Protein AF-H9FGH4-F1 (afdb_monomer)

Foldseek 3Di:
DDPDDDDCVVPFKDKDKDKDWDPDVVIDIDIDIDIDGDDDDPPDDDDDPDPDDDFDDDPPDDPPDDTDD

InterPro domains:
  IPR002126 Cadherin-like [PF00028] (4-38)
  IPR002126 Cadherin-like [PR00205] (13-25)
  IPR002126 Cadherin-like [PR00205] (27-46)
  IPR002126 Cadherin-like [PR00205] (46-59)
  IPR002126 Cadherin-like [PS50268] (6-48)
  IPR015919 Cadherin-like superfamily [SSF49313] (4-67)
  IPR020894 Cadherin conserved site [PS00232] (36-46)
  IPR050174 Protocadherin/Cadherin-related Cell Adhesion [PTHR24028] (1-69)

Nearest PDB structures (foldseek):
  5v5x-assembly1_A  TM=8.827E-01  e=3.813E-03  Mus musculus
  5szp-assembly1_B  TM=8.890E-01  e=7.096E-02  Mus musculus
  5veb-assembly1_X  TM=8.561E-01  e=3.518E-01  Homo sapiens

Secondary structure (DSSP, 8-state):
--SS---TTT-SEEEEEEEEE-S-SSPPEEEEEEEEE-----------SSS-------TTPPTT-----

Sequence (69 aa):
VLDSALDRESMSAYELVVTARDGGSPSLWATASVSVEVADVNDNAPAFTQSEYTVFVKENNPPGCHIFT

Radius of gyration: 27.51 Å; Cα contacts (8 Å, |Δi|>4): 53; chains: 1; bounding box: 55×23×75 Å

Mean predicted aligned error: 6.92 Å

Structure (mmCIF, N/CA/C/O backbone):
data_AF-H9FGH4-F1
#
_entry.id   AF-H9FGH4-F1
#
loop_
_atom_site.group_PDB
_atom_site.id
_atom_site.type_symbol
_atom_site.label_atom_id
_atom_site.label_alt_id
_atom_site.label_comp_id
_atom_site.label_asym_id
_atom_site.label_entity_id
_atom_site.label_seq_id
_atom_site.pdbx_PDB_ins_code
_atom_site.Cartn_x
_atom_site.Cartn_y
_atom_si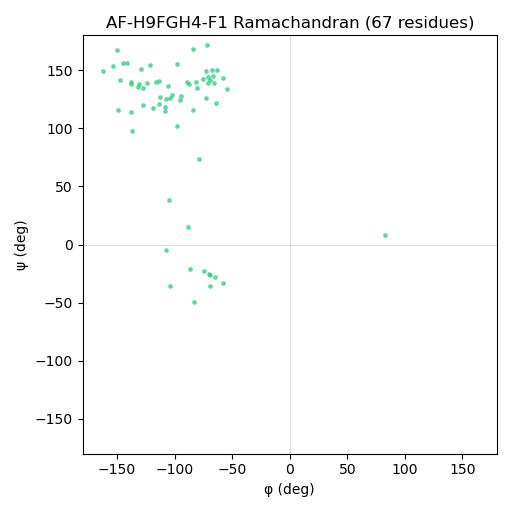te.Cartn_z
_atom_site.occupancy
_atom_site.B_iso_or_equiv
_atom_site.auth_seq_id
_atom_site.auth_comp_id
_atom_site.auth_asym_id
_atom_site.auth_atom_id
_atom_site.pdbx_PDB_model_num
ATOM 1 N N . VAL A 1 1 ? 3.534 -11.121 -19.432 1.00 54.56 1 VAL A N 1
ATOM 2 C CA . VAL A 1 1 ? 3.136 -11.858 -18.210 1.00 54.56 1 VAL A CA 1
ATOM 3 C C . VAL A 1 1 ? 3.942 -11.274 -17.071 1.00 54.56 1 VAL A C 1
ATOM 5 O O . VAL A 1 1 ? 5.097 -10.949 -17.302 1.00 54.56 1 VAL A O 1
ATOM 8 N N . LEU A 1 2 ? 3.305 -11.034 -15.930 1.00 82.31 2 LEU A N 1
ATOM 9 C CA . LEU A 1 2 ? 3.952 -10.523 -14.725 1.00 82.31 2 LEU A CA 1
ATOM 10 C C . LEU A 1 2 ? 4.632 -11.696 -13.993 1.00 82.31 2 LEU A C 1
ATOM 12 O O . LEU A 1 2 ? 4.047 -12.777 -13.957 1.00 82.31 2 LEU A O 1
ATOM 16 N N . ASP A 1 3 ? 5.831 -11.503 -13.439 1.00 83.75 3 ASP A N 1
ATOM 17 C CA . ASP A 1 3 ? 6.589 -12.589 -12.784 1.00 83.75 3 ASP A CA 1
ATOM 18 C C . ASP A 1 3 ? 6.027 -12.982 -11.402 1.00 83.75 3 ASP A C 1
ATOM 20 O O . ASP A 1 3 ? 6.226 -14.108 -10.948 1.00 83.75 3 ASP A O 1
ATOM 24 N N . SER A 1 4 ? 5.293 -12.085 -10.738 1.00 89.00 4 SER A N 1
ATOM 25 C CA . SER A 1 4 ? 4.648 -12.317 -9.437 1.00 89.00 4 SER A CA 1
ATOM 26 C C . SER A 1 4 ? 3.375 -11.482 -9.299 1.00 89.00 4 SER A C 1
ATOM 28 O O . SER A 1 4 ? 3.156 -10.573 -10.090 1.00 89.00 4 SER A O 1
ATOM 30 N N . ALA A 1 5 ? 2.533 -11.761 -8.301 1.00 91.94 5 ALA A N 1
ATOM 31 C CA . ALA A 1 5 ? 1.375 -10.915 -8.001 1.00 91.94 5 ALA A CA 1
ATOM 32 C C . ALA A 1 5 ? 1.804 -9.498 -7.566 1.00 91.94 5 ALA A C 1
ATOM 34 O O . ALA A 1 5 ? 2.882 -9.331 -6.992 1.00 91.94 5 ALA A O 1
ATOM 35 N N . LEU A 1 6 ? 0.958 -8.500 -7.846 1.00 94.69 6 LEU A N 1
ATOM 36 C CA . LEU A 1 6 ? 1.102 -7.141 -7.317 1.00 94.69 6 LEU A CA 1
ATOM 37 C C . LEU A 1 6 ? 0.368 -7.042 -5.985 1.00 94.69 6 LEU A C 1
ATOM 39 O O . LEU A 1 6 ? -0.742 -7.555 -5.862 1.00 94.69 6 LEU A O 1
ATOM 43 N N . ASP A 1 7 ? 0.983 -6.347 -5.040 1.00 95.62 7 ASP A N 1
ATOM 44 C CA . ASP A 1 7 ? 0.420 -6.038 -3.733 1.00 95.62 7 ASP A CA 1
ATOM 45 C C . ASP A 1 7 ? 0.760 -4.579 -3.422 1.00 95.62 7 ASP A C 1
ATOM 47 O O . ASP A 1 7 ? 1.940 -4.227 -3.313 1.00 95.62 7 ASP A O 1
ATOM 51 N N . ARG A 1 8 ? -0.262 -3.720 -3.351 1.00 97.00 8 ARG A N 1
ATOM 52 C CA . ARG A 1 8 ? -0.064 -2.276 -3.189 1.00 97.00 8 ARG A CA 1
ATOM 53 C C . ARG A 1 8 ? 0.479 -1.956 -1.798 1.00 97.00 8 ARG A C 1
ATOM 55 O O . ARG A 1 8 ? 1.303 -1.051 -1.660 1.00 97.00 8 ARG A O 1
ATOM 62 N N . GLU A 1 9 ? 0.050 -2.702 -0.788 1.00 97.31 9 GLU A N 1
ATOM 63 C CA . GLU A 1 9 ? 0.489 -2.571 0.599 1.00 97.31 9 GLU A CA 1
ATOM 64 C C . GLU A 1 9 ? 1.974 -2.911 0.752 1.00 97.31 9 GLU A C 1
ATOM 66 O O . GLU A 1 9 ? 2.650 -2.354 1.619 1.00 97.31 9 GLU A O 1
ATOM 71 N N . SER A 1 10 ? 2.503 -3.770 -0.124 1.00 95.25 10 SER A N 1
ATOM 72 C CA . SER A 1 10 ? 3.937 -4.030 -0.231 1.00 95.25 10 SER A CA 1
ATOM 73 C C . SER A 1 10 ? 4.660 -2.992 -1.096 1.00 95.25 10 SER A C 1
ATOM 75 O O . SER A 1 10 ? 5.690 -2.455 -0.680 1.00 95.25 10 SER A O 1
ATOM 77 N N . MET A 1 11 ? 4.145 -2.700 -2.296 1.00 95.38 11 MET A N 1
ATOM 78 C CA . MET A 1 11 ? 4.748 -1.755 -3.235 1.00 95.38 11 MET A CA 1
ATOM 79 C C . MET A 1 11 ? 3.689 -1.052 -4.091 1.00 95.38 11 MET A C 1
ATOM 81 O O . MET A 1 11 ? 3.027 -1.658 -4.930 1.00 95.38 11 MET A O 1
ATOM 85 N N . SER A 1 12 ? 3.575 0.265 -3.924 1.00 96.69 12 SER A N 1
ATOM 86 C CA . SER A 1 12 ? 2.540 1.073 -4.577 1.00 96.69 12 SER A CA 1
ATOM 87 C C . SER A 1 12 ? 2.904 1.561 -5.980 1.00 96.69 12 SER A C 1
ATOM 89 O O . SER A 1 12 ? 2.011 1.907 -6.755 1.00 96.69 12 SER A O 1
ATOM 91 N N . ALA A 1 13 ? 4.192 1.603 -6.327 1.00 96.50 13 ALA A N 1
ATOM 92 C CA . ALA A 1 13 ? 4.643 2.072 -7.629 1.00 96.50 13 ALA A CA 1
ATOM 93 C C . ALA A 1 13 ? 5.986 1.465 -8.045 1.00 96.50 13 ALA A C 1
ATOM 95 O O . ALA A 1 13 ? 6.824 1.131 -7.206 1.00 96.50 13 ALA A O 1
ATOM 96 N N . TYR A 1 14 ? 6.198 1.393 -9.358 1.00 95.50 14 TYR A N 1
ATOM 97 C CA . TYR A 1 14 ? 7.448 0.974 -9.980 1.00 95.50 14 TYR A CA 1
ATOM 98 C C . TYR A 1 14 ? 7.901 2.029 -10.984 1.00 95.50 14 TYR A C 1
ATOM 100 O O . TYR A 1 14 ? 7.115 2.484 -11.817 1.00 95.50 14 TYR A O 1
ATOM 108 N N . GLU A 1 15 ? 9.184 2.375 -10.947 1.00 97.00 15 GLU A N 1
ATOM 109 C CA . GLU A 1 15 ? 9.820 3.197 -11.972 1.00 97.00 15 GLU A CA 1
ATOM 110 C C . GLU A 1 15 ? 10.761 2.319 -12.796 1.00 97.00 15 GLU A C 1
ATOM 112 O O . GLU A 1 15 ? 11.700 1.716 -12.273 1.00 97.00 15 GLU A O 1
ATOM 117 N N . LEU A 1 16 ? 10.477 2.206 -14.091 1.00 95.44 16 LEU A N 1
ATOM 118 C CA . LEU A 1 16 ? 11.244 1.384 -15.016 1.00 95.44 16 LEU A CA 1
ATOM 119 C C . LEU A 1 16 ? 11.944 2.270 -16.039 1.00 95.44 16 LEU A C 1
ATOM 121 O O . LEU A 1 16 ? 11.353 3.207 -16.567 1.00 95.44 16 LEU A O 1
ATOM 125 N N . VAL A 1 17 ? 13.183 1.924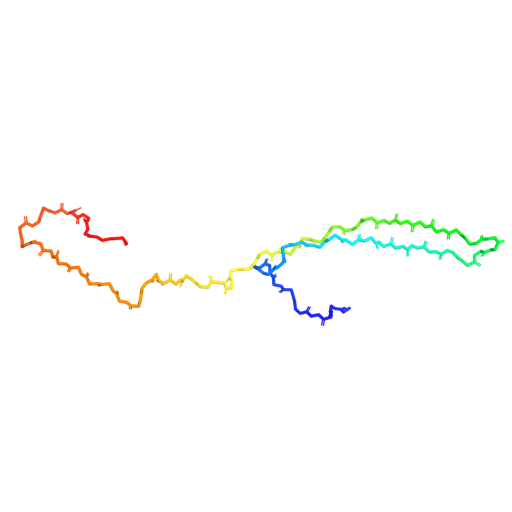 -16.380 1.00 97.44 17 VAL A N 1
ATOM 126 C CA . VAL A 1 17 ? 13.890 2.512 -17.520 1.00 97.44 17 VAL A CA 1
ATOM 127 C C . VAL A 1 17 ? 13.987 1.456 -18.608 1.00 97.44 17 VAL A C 1
ATOM 129 O O . VAL A 1 17 ? 14.635 0.424 -18.437 1.00 97.44 17 VAL A O 1
ATOM 132 N N . VAL A 1 18 ? 13.327 1.709 -19.732 1.00 96.81 18 VAL A N 1
ATOM 133 C CA . VAL A 1 18 ? 13.354 0.835 -20.903 1.00 96.81 18 VAL A CA 1
ATOM 134 C C . VAL A 1 18 ? 14.432 1.330 -21.853 1.00 96.81 18 VAL A C 1
ATOM 136 O O . VAL A 1 18 ? 14.429 2.500 -22.224 1.00 96.81 18 VAL A O 1
ATOM 139 N N . THR A 1 19 ? 15.329 0.440 -22.275 1.00 96.88 19 THR A N 1
ATOM 140 C CA . THR A 1 19 ? 16.390 0.744 -23.244 1.00 96.88 19 THR A CA 1
ATOM 141 C C . THR A 1 19 ? 16.081 0.088 -24.584 1.00 96.88 19 THR A C 1
ATOM 143 O O . THR A 1 19 ? 15.919 -1.129 -24.657 1.00 96.88 19 THR A O 1
ATOM 146 N N . ALA A 1 20 ? 16.056 0.877 -25.655 1.00 96.50 20 ALA A N 1
ATOM 147 C CA . ALA A 1 20 ? 15.995 0.397 -27.031 1.00 96.50 20 ALA A CA 1
ATOM 148 C C . AL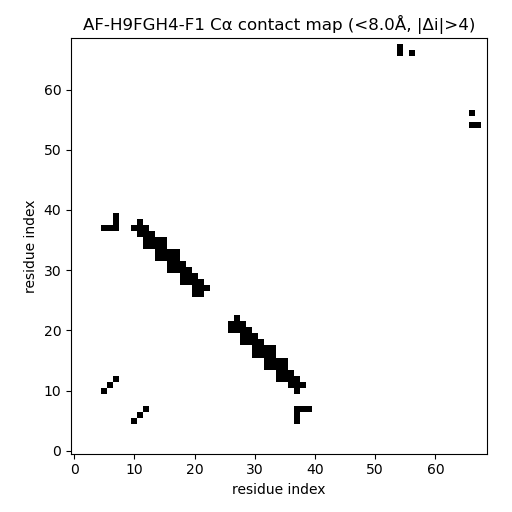A A 1 20 ? 17.364 0.566 -27.696 1.00 96.50 20 ALA A C 1
ATOM 150 O O . ALA A 1 20 ? 18.000 1.608 -27.548 1.00 96.50 20 ALA A O 1
ATOM 151 N N . ARG A 1 21 ? 17.817 -0.448 -28.436 1.00 96.50 21 ARG A N 1
ATOM 152 C CA . ARG A 1 21 ? 19.101 -0.447 -29.146 1.00 96.50 21 ARG A CA 1
ATOM 153 C C . ARG A 1 21 ? 18.899 -0.909 -30.583 1.00 96.50 21 ARG A C 1
ATOM 155 O O . ARG A 1 21 ? 18.182 -1.880 -30.813 1.00 96.50 21 ARG A O 1
ATOM 162 N N . ASP A 1 22 ? 19.518 -0.218 -31.534 1.00 95.19 22 ASP A N 1
ATOM 163 C CA . ASP A 1 22 ? 19.471 -0.602 -32.944 1.00 95.19 22 ASP A CA 1
ATOM 164 C C . ASP A 1 22 ? 20.522 -1.676 -33.297 1.00 95.19 22 ASP A C 1
ATOM 166 O O . ASP A 1 22 ? 21.434 -1.973 -32.523 1.00 95.19 22 ASP A O 1
ATOM 170 N N . GLY A 1 23 ? 20.396 -2.269 -34.487 1.00 95.56 23 GLY A N 1
ATOM 171 C CA . GLY A 1 23 ? 21.361 -3.235 -35.029 1.00 95.56 23 GLY A CA 1
ATOM 172 C C . GLY A 1 23 ? 22.517 -2.606 -35.818 1.00 95.56 23 GLY A C 1
ATOM 173 O O . GLY A 1 23 ? 23.158 -3.307 -36.599 1.00 95.56 23 GLY A O 1
ATOM 174 N N . GLY A 1 24 ? 22.742 -1.294 -35.693 1.00 94.31 24 GLY A N 1
ATOM 175 C CA . GLY A 1 24 ? 23.733 -0.555 -36.475 1.00 94.31 24 GLY A CA 1
ATOM 176 C C . GLY A 1 24 ? 25.187 -0.855 -36.092 1.00 94.31 24 GLY A C 1
ATOM 177 O O . GLY A 1 24 ? 25.488 -1.519 -35.100 1.00 94.31 24 GLY A O 1
ATOM 178 N N . SER A 1 25 ? 26.127 -0.342 -36.888 1.00 93.00 25 SER A N 1
ATOM 179 C CA . SER A 1 25 ? 27.569 -0.373 -36.605 1.00 93.00 25 SER A CA 1
ATOM 180 C C . SER A 1 25 ? 28.185 0.994 -36.943 1.00 93.00 25 SER A C 1
ATOM 182 O O . SER A 1 25 ? 28.465 1.245 -38.115 1.00 93.00 25 SER A O 1
ATOM 184 N N . PRO A 1 26 ? 28.386 1.892 -35.959 1.00 89.12 26 PRO A N 1
ATOM 185 C CA . PRO A 1 26 ? 28.150 1.703 -34.526 1.00 89.12 26 PRO A CA 1
ATOM 186 C C . PRO A 1 26 ? 26.658 1.683 -34.181 1.00 89.12 26 PRO A C 1
ATOM 188 O O . PRO A 1 26 ? 25.846 2.324 -34.840 1.00 89.12 26 PRO A O 1
ATOM 191 N N . SER A 1 27 ? 26.311 0.931 -33.142 1.00 92.19 27 SER A N 1
ATOM 192 C CA . SER A 1 27 ? 24.929 0.819 -32.679 1.00 92.19 27 SER A CA 1
ATOM 193 C C . SER A 1 27 ? 24.541 2.021 -31.818 1.00 92.19 27 SER A C 1
ATOM 195 O O . SER A 1 27 ? 25.300 2.412 -30.924 1.00 92.19 27 SER A O 1
ATOM 197 N N . LEU A 1 28 ? 23.358 2.577 -32.069 1.00 96.56 28 LEU A N 1
ATOM 198 C CA . LEU A 1 28 ? 22.743 3.621 -31.259 1.00 96.56 28 LEU A CA 1
ATOM 199 C C . LEU A 1 28 ? 21.729 3.017 -30.287 1.00 96.56 28 LEU A C 1
ATOM 201 O O . LEU A 1 28 ? 21.167 1.941 -30.506 1.00 96.56 28 LEU A O 1
ATOM 205 N N . TRP A 1 29 ? 21.488 3.727 -29.190 1.00 96.44 29 TRP A N 1
ATOM 206 C CA . TRP A 1 29 ? 20.502 3.345 -28.191 1.00 96.44 29 TRP A CA 1
ATOM 207 C C . TRP A 1 29 ? 19.822 4.575 -27.595 1.00 96.44 29 TRP A C 1
ATOM 209 O O . TRP A 1 29 ? 20.367 5.679 -27.625 1.00 96.44 29 TRP A O 1
ATOM 219 N N . ALA A 1 30 ? 18.622 4.368 -27.067 1.00 96.94 30 ALA A N 1
ATOM 220 C CA . ALA A 1 30 ? 17.818 5.374 -26.391 1.00 96.94 30 ALA A CA 1
ATOM 221 C C . ALA A 1 30 ? 17.108 4.748 -25.188 1.00 96.94 30 ALA A C 1
ATOM 223 O O . ALA A 1 30 ? 16.877 3.537 -25.158 1.00 96.94 30 ALA A O 1
ATOM 224 N N . THR A 1 31 ? 16.745 5.573 -24.210 1.00 97.75 31 THR A N 1
ATOM 225 C CA . THR A 1 31 ? 15.996 5.152 -23.024 1.00 97.75 31 THR A CA 1
ATOM 226 C C . THR A 1 31 ? 14.685 5.911 -22.881 1.00 97.75 31 THR A C 1
ATOM 228 O O . THR A 1 31 ? 14.552 7.040 -23.351 1.00 97.75 31 THR A O 1
ATOM 231 N N . ALA A 1 32 ? 13.719 5.289 -22.211 1.00 97.62 32 ALA A N 1
ATOM 232 C CA . ALA A 1 32 ? 12.467 5.909 -21.801 1.00 97.62 32 ALA A CA 1
ATOM 233 C C . ALA A 1 32 ? 12.110 5.476 -20.375 1.00 97.62 32 ALA A C 1
ATOM 235 O O . ALA A 1 32 ? 12.248 4.300 -20.036 1.00 97.62 32 ALA A O 1
ATOM 236 N N . SER A 1 33 ? 11.637 6.417 -19.557 1.00 97.56 33 SER A N 1
ATOM 237 C CA . SER A 1 33 ? 11.123 6.124 -18.217 1.00 97.56 33 SER A CA 1
ATOM 238 C C . SER A 1 33 ? 9.640 5.764 -18.278 1.00 97.56 33 SER A C 1
ATOM 240 O O . SER A 1 33 ? 8.867 6.412 -18.984 1.00 97.56 33 SER A O 1
ATOM 242 N N . VAL A 1 34 ? 9.241 4.745 -17.522 1.00 97.25 34 VAL A N 1
ATOM 243 C CA . VAL A 1 34 ? 7.860 4.280 -17.384 1.00 97.25 34 VAL A CA 1
ATOM 244 C C . VAL A 1 34 ? 7.522 4.218 -15.902 1.00 97.25 34 VAL A C 1
ATOM 246 O O . VAL A 1 34 ? 8.155 3.484 -15.148 1.00 97.25 34 VAL A O 1
ATOM 249 N N . SER A 1 35 ? 6.509 4.975 -15.498 1.00 97.12 35 SER A N 1
ATOM 250 C CA . SER A 1 35 ? 5.932 4.927 -14.157 1.00 97.12 35 SER A CA 1
ATOM 251 C C . SER A 1 35 ? 4.718 4.002 -14.151 1.00 97.12 35 SER A C 1
ATOM 253 O O . SER A 1 35 ? 3.782 4.202 -14.929 1.00 97.12 35 SER A O 1
ATOM 255 N N . VAL A 1 36 ? 4.721 3.006 -13.272 1.00 96.12 36 VAL A N 1
ATOM 256 C CA . VAL 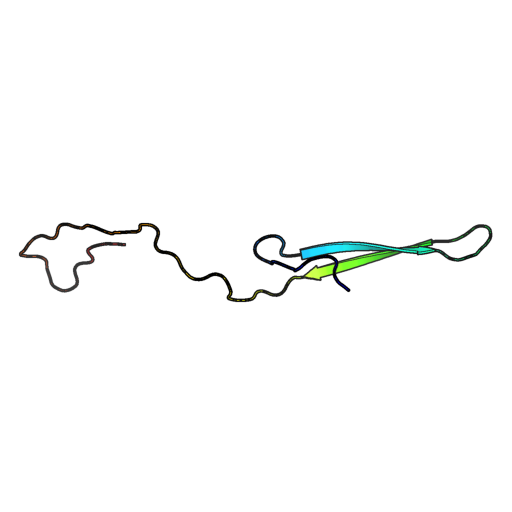A 1 36 ? 3.592 2.096 -13.055 1.00 96.12 36 VAL A CA 1
ATOM 257 C C . VAL A 1 36 ? 3.049 2.336 -11.658 1.00 96.12 36 VAL A C 1
ATOM 259 O O . VAL A 1 36 ? 3.777 2.167 -10.685 1.00 96.12 36 VAL A O 1
ATOM 262 N N . GLU A 1 37 ? 1.775 2.696 -11.563 1.00 97.25 37 GLU A N 1
ATOM 263 C CA . GLU A 1 37 ? 1.061 2.839 -10.293 1.00 97.25 37 GLU A CA 1
ATOM 264 C C . GLU A 1 37 ? 0.174 1.612 -10.064 1.00 97.25 37 GLU A C 1
ATOM 266 O O . GLU A 1 37 ? -0.598 1.216 -10.943 1.00 97.25 37 GLU A O 1
ATOM 271 N N . VAL A 1 38 ? 0.295 0.993 -8.888 1.00 96.62 38 VAL A N 1
ATOM 272 C CA . VAL A 1 38 ? -0.543 -0.140 -8.485 1.00 96.62 38 VAL A CA 1
ATOM 273 C C . VAL A 1 38 ? -1.839 0.409 -7.900 1.00 96.62 38 VAL A C 1
ATOM 275 O O . VAL A 1 38 ? -1.835 1.097 -6.878 1.00 96.62 38 VAL A O 1
ATOM 278 N N . ALA A 1 39 ? -2.955 0.119 -8.566 1.00 96.44 39 ALA A N 1
ATOM 279 C CA . ALA A 1 39 ? -4.271 0.531 -8.098 1.00 96.44 39 ALA A CA 1
ATOM 280 C C . ALA A 1 39 ? -4.633 -0.181 -6.787 1.00 96.44 39 ALA A C 1
ATOM 282 O O . ALA A 1 39 ? -4.394 -1.377 -6.632 1.00 96.44 39 ALA A O 1
ATOM 283 N N . ASP A 1 40 ? -5.233 0.571 -5.869 1.00 95.44 40 ASP A N 1
ATOM 284 C CA . ASP A 1 40 ? -5.701 0.059 -4.585 1.00 95.44 40 ASP A CA 1
ATOM 285 C C . ASP A 1 40 ? -6.919 -0.851 -4.734 1.00 95.44 40 ASP A C 1
ATOM 287 O O . ASP A 1 40 ? -7.812 -0.603 -5.552 1.00 95.44 40 ASP A O 1
ATOM 291 N N . VAL A 1 41 ? -6.965 -1.882 -3.897 1.00 95.94 41 VAL A N 1
ATOM 292 C CA . VAL A 1 41 ? -8.100 -2.785 -3.744 1.00 95.94 41 VAL A CA 1
ATOM 293 C C . VAL A 1 41 ? -8.379 -2.908 -2.254 1.00 95.94 41 VAL A C 1
ATOM 295 O O . VAL A 1 41 ? -7.472 -3.034 -1.448 1.00 95.94 41 VAL A O 1
ATOM 298 N N . ASN A 1 42 ? -9.654 -2.883 -1.871 1.00 95.88 42 ASN A N 1
ATOM 299 C CA . ASN A 1 42 ? -10.041 -3.055 -0.475 1.00 95.88 42 ASN A CA 1
ATOM 300 C C . ASN A 1 42 ? -9.999 -4.539 -0.067 1.00 95.88 42 ASN A C 1
ATOM 302 O O . ASN A 1 42 ? -11.041 -5.187 0.049 1.00 95.88 42 ASN A O 1
ATOM 306 N N . ASP A 1 43 ? -8.798 -5.082 0.101 1.00 94.88 43 ASP A N 1
ATOM 307 C CA . ASP A 1 43 ? -8.521 -6.467 0.500 1.00 94.88 43 ASP A CA 1
ATOM 308 C C . ASP A 1 43 ? -7.995 -6.597 1.944 1.00 94.88 43 ASP A C 1
ATOM 310 O O . ASP A 1 43 ? -7.881 -7.703 2.476 1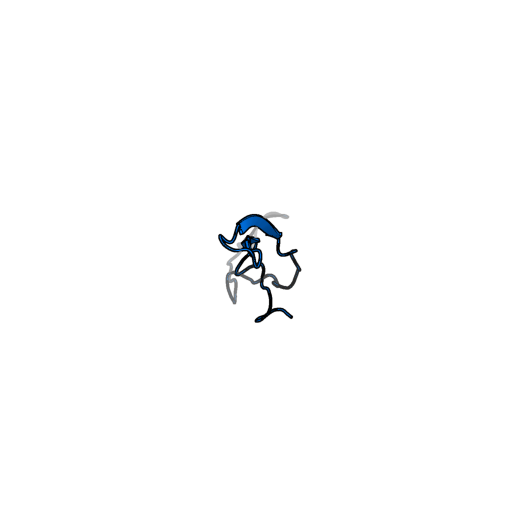.00 94.88 43 ASP A O 1
ATOM 314 N N . ASN A 1 44 ? -7.767 -5.470 2.620 1.00 94.81 44 ASN A N 1
ATOM 315 C CA . ASN A 1 44 ? -7.327 -5.408 4.007 1.00 94.81 44 ASN A CA 1
ATOM 316 C C . ASN A 1 44 ? -8.512 -5.169 4.955 1.00 94.81 44 ASN A C 1
ATOM 318 O O . ASN A 1 44 ? -9.014 -4.053 5.105 1.00 94.81 44 ASN A O 1
ATOM 322 N N . ALA A 1 45 ? -8.973 -6.232 5.620 1.00 96.56 45 ALA A N 1
ATOM 323 C CA . ALA A 1 45 ? -10.059 -6.138 6.592 1.00 96.56 45 ALA A CA 1
ATOM 324 C C . ALA A 1 45 ? -9.625 -5.370 7.862 1.00 96.56 45 ALA A C 1
ATOM 326 O O . ALA A 1 45 ? -8.511 -5.579 8.349 1.00 96.56 45 ALA A O 1
ATOM 327 N N . PRO A 1 46 ? -10.500 -4.535 8.458 1.00 96.56 46 PRO A N 1
ATOM 328 C CA . PRO A 1 46 ? -10.213 -3.900 9.740 1.00 96.56 46 PRO A CA 1
ATOM 329 C C . PRO A 1 46 ? -9.940 -4.933 10.837 1.00 96.56 46 PRO A C 1
ATOM 331 O O . PRO A 1 46 ? -10.615 -5.961 10.917 1.00 96.56 46 PRO A O 1
ATOM 334 N N . ALA A 1 47 ? -9.001 -4.622 11.727 1.00 95.19 47 ALA A N 1
ATOM 335 C CA . ALA A 1 47 ? -8.679 -5.444 12.887 1.00 95.19 47 ALA A CA 1
ATOM 336 C C . ALA A 1 47 ? -8.795 -4.622 14.175 1.00 95.19 47 ALA A C 1
ATOM 338 O O .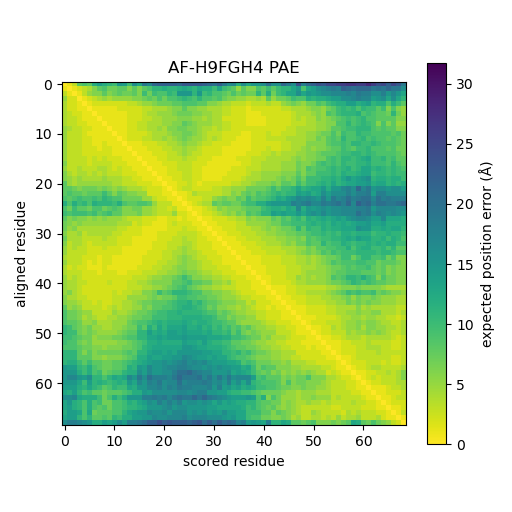 ALA A 1 47 ? -8.375 -3.464 14.228 1.00 95.19 47 ALA A O 1
ATOM 339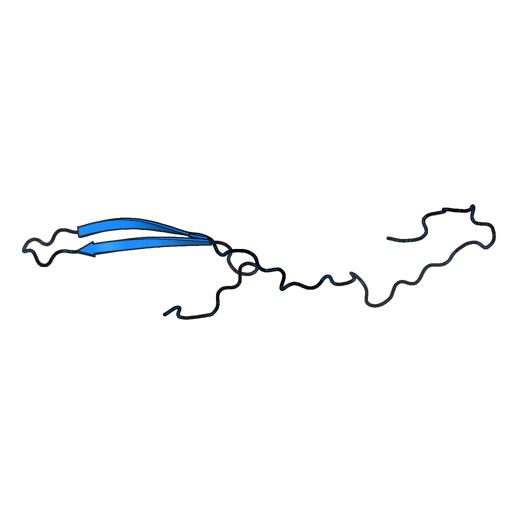 N N . PHE A 1 48 ? -9.354 -5.231 15.222 1.00 94.69 48 PHE A N 1
ATOM 340 C CA . PHE A 1 48 ? -9.326 -4.654 16.564 1.00 94.69 48 PHE A CA 1
ATOM 341 C C . PHE A 1 48 ? -7.889 -4.625 17.095 1.00 94.69 48 PHE A C 1
ATOM 343 O O . PHE A 1 48 ? -7.100 -5.532 16.830 1.00 94.69 48 PHE 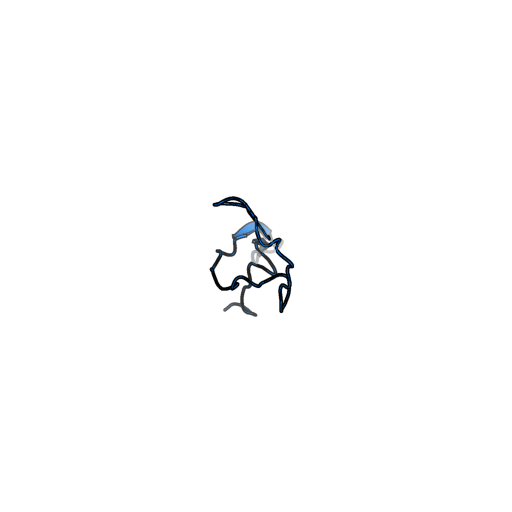A O 1
ATOM 350 N N . THR A 1 49 ? -7.550 -3.595 17.872 1.00 94.88 49 THR A N 1
ATOM 351 C CA . THR A 1 49 ? -6.222 -3.470 18.499 1.00 94.88 49 THR A CA 1
ATOM 352 C C . THR A 1 49 ? -5.992 -4.511 19.592 1.00 94.88 49 THR A C 1
ATOM 354 O O . THR A 1 49 ? -4.850 -4.877 19.861 1.00 94.88 49 THR A O 1
ATOM 357 N N . GLN A 1 50 ? -7.066 -4.997 20.219 1.00 94.75 50 GLN A N 1
ATOM 358 C CA . GLN A 1 50 ? -7.034 -6.044 21.235 1.00 94.75 50 GLN A CA 1
ATOM 359 C C . GLN A 1 50 ? -8.042 -7.139 20.889 1.00 94.75 50 GLN A C 1
ATOM 361 O O . GLN A 1 50 ? -9.081 -6.882 20.284 1.00 94.75 50 GLN A O 1
ATOM 366 N N . SER A 1 51 ? -7.750 -8.369 21.308 1.00 94.88 51 SER A N 1
ATOM 367 C CA . SER A 1 51 ? -8.688 -9.490 21.185 1.00 94.88 51 SER A CA 1
ATOM 368 C C . SER A 1 51 ? -9.887 -9.361 22.126 1.00 94.88 51 SER A C 1
ATOM 370 O O . SER A 1 51 ? -10.938 -9.936 21.865 1.00 94.88 51 SER A O 1
ATOM 372 N N . GLU A 1 52 ? -9.722 -8.634 23.231 1.00 95.38 52 GLU A N 1
ATOM 373 C CA . GLU A 1 52 ? -10.756 -8.381 24.227 1.00 95.38 52 GLU A CA 1
ATOM 374 C C . GLU A 1 52 ? -10.546 -6.995 24.844 1.00 95.38 52 GLU A C 1
ATOM 376 O O . GLU A 1 52 ? -9.413 -6.588 25.110 1.00 95.38 52 GLU A O 1
ATOM 381 N N . TYR A 1 53 ? -11.651 -6.296 25.105 1.00 94.88 53 TYR A N 1
ATOM 382 C CA . TYR A 1 53 ? -11.670 -5.013 25.796 1.00 94.88 53 TYR A CA 1
ATOM 383 C C . TYR A 1 53 ? -12.486 -5.148 27.082 1.00 94.88 53 TYR A C 1
ATOM 385 O O . TYR A 1 53 ? -13.685 -5.419 27.036 1.00 94.88 53 TYR A O 1
ATOM 393 N N . THR A 1 54 ? -11.842 -4.951 28.234 1.00 94.69 54 THR A N 1
ATOM 394 C CA . THR A 1 54 ? -12.497 -4.989 29.552 1.00 94.69 54 THR A CA 1
ATOM 395 C C . THR A 1 54 ? -12.497 -3.599 30.174 1.00 94.69 54 THR A C 1
ATOM 397 O O . THR A 1 54 ? -11.444 -2.976 30.305 1.00 94.69 54 THR A O 1
ATOM 400 N N . VAL A 1 55 ? -13.673 -3.121 30.592 1.00 92.69 55 VAL A N 1
ATOM 401 C CA . VAL A 1 55 ? -13.849 -1.780 31.167 1.00 92.69 55 VAL A CA 1
ATOM 402 C C . VAL A 1 55 ? -14.787 -1.838 32.365 1.00 92.69 55 VAL A C 1
ATOM 404 O O . VAL A 1 55 ? -15.803 -2.529 32.337 1.00 92.69 55 VAL A O 1
ATOM 407 N N . PHE A 1 56 ? -14.466 -1.086 33.416 1.00 92.25 56 PHE A N 1
ATOM 408 C CA . PHE A 1 56 ? -15.288 -0.982 34.620 1.00 92.25 56 PHE A CA 1
ATOM 409 C C . PHE A 1 56 ? -16.038 0.349 34.630 1.00 92.25 56 PHE A C 1
ATOM 411 O O . PHE A 1 56 ? -15.430 1.414 34.517 1.00 92.25 56 PHE A O 1
ATOM 418 N N . VAL A 1 57 ? -17.361 0.290 34.786 1.00 92.31 57 VAL A N 1
ATOM 419 C CA . VAL A 1 57 ? -18.252 1.458 34.723 1.00 92.31 57 VAL A CA 1
ATOM 420 C C . VAL A 1 57 ? -18.918 1.674 36.078 1.00 92.31 57 VAL A C 1
ATOM 422 O O . VAL A 1 57 ? -19.314 0.719 36.744 1.00 92.31 57 VAL A O 1
ATOM 425 N N . LYS A 1 58 ? -19.042 2.936 36.500 1.00 93.12 58 LYS A N 1
ATOM 426 C CA . LYS A 1 58 ? -19.768 3.296 37.725 1.00 93.12 58 LYS A CA 1
ATOM 427 C C . LYS A 1 58 ? -21.279 3.207 37.498 1.00 93.12 58 LYS A C 1
ATOM 429 O O . LYS A 1 58 ? -21.769 3.621 36.453 1.00 93.12 58 LYS A O 1
ATOM 434 N N . GLU A 1 59 ? -22.010 2.744 38.511 1.00 91.12 59 GLU A N 1
ATOM 435 C CA . GLU A 1 59 ? -23.467 2.524 38.451 1.00 91.12 59 GLU A CA 1
ATOM 436 C C . GLU A 1 59 ? -24.285 3.780 38.095 1.00 91.12 59 GLU A C 1
ATOM 438 O O . GLU A 1 59 ? -25.283 3.683 37.390 1.00 91.12 59 GLU A O 1
ATOM 443 N N . ASN A 1 60 ? -23.837 4.966 38.518 1.00 93.00 60 ASN A N 1
ATOM 444 C CA . ASN A 1 60 ? -24.573 6.227 38.377 1.00 93.00 60 ASN A CA 1
ATOM 445 C C . ASN A 1 60 ? -24.003 7.119 37.261 1.00 93.00 60 ASN A C 1
ATOM 447 O O . ASN A 1 60 ? -23.903 8.338 37.420 1.00 93.00 60 ASN A O 1
ATOM 451 N N . ASN A 1 61 ? -23.571 6.522 36.147 1.00 91.19 61 ASN A N 1
ATOM 452 C CA . ASN A 1 61 ? -23.061 7.290 35.013 1.00 91.19 61 ASN A CA 1
ATOM 453 C C . ASN A 1 61 ? -24.190 8.052 34.291 1.00 91.19 61 ASN A C 1
ATOM 455 O O . ASN A 1 61 ? -25.276 7.504 34.090 1.00 91.19 61 ASN A O 1
ATOM 459 N N . PRO A 1 62 ? -23.950 9.308 33.868 1.00 93.94 62 PRO A N 1
ATOM 460 C CA . PRO A 1 62 ? -24.953 10.080 33.150 1.00 93.94 62 PRO A CA 1
ATOM 461 C C . PRO A 1 62 ? -25.233 9.472 31.762 1.00 93.94 62 PRO A C 1
ATOM 463 O O . PRO A 1 62 ? -24.324 8.901 31.144 1.00 93.94 62 PRO A O 1
ATOM 466 N N . PRO A 1 63 ? -26.459 9.629 31.228 1.00 92.75 63 PRO A N 1
ATOM 467 C CA . PRO A 1 63 ? -26.784 9.212 29.867 1.00 92.75 63 PRO A CA 1
ATOM 468 C C . PRO A 1 63 ? -25.826 9.822 28.834 1.00 92.75 63 PRO A C 1
ATOM 470 O O . PRO A 1 63 ? -25.545 11.018 28.871 1.00 92.75 63 PRO A O 1
ATOM 473 N N . GLY A 1 64 ? -25.330 8.994 27.908 1.00 92.06 64 GLY A N 1
ATOM 474 C CA . GLY A 1 64 ? -24.403 9.418 26.849 1.00 92.06 64 GLY A CA 1
ATOM 475 C C . GLY A 1 64 ? -22.927 9.497 27.260 1.00 92.06 64 GLY A C 1
ATOM 476 O O . GLY A 1 64 ? -22.112 9.979 26.478 1.00 92.06 64 GLY A O 1
ATOM 477 N N . CYS A 1 65 ? -22.557 9.034 28.458 1.00 92.00 65 CYS A N 1
ATOM 478 C CA . CYS A 1 65 ? -21.156 8.978 28.872 1.00 92.00 65 CYS A CA 1
ATOM 479 C C . CYS A 1 65 ? -20.351 8.013 27.982 1.00 92.00 65 CYS A C 1
ATOM 481 O O . CYS A 1 65 ? -20.663 6.827 27.894 1.00 92.00 65 CYS A O 1
ATOM 483 N N . HIS A 1 66 ? -19.303 8.528 27.340 1.00 92.12 66 HIS A N 1
ATOM 484 C CA . HIS A 1 66 ? -18.355 7.732 26.567 1.00 92.12 66 HIS A CA 1
ATOM 485 C C . HIS A 1 66 ? -17.456 6.911 27.504 1.00 92.12 66 HIS A C 1
ATOM 487 O O . HIS A 1 66 ? -16.817 7.469 28.395 1.00 92.12 66 HIS A O 1
ATOM 493 N N . ILE A 1 67 ? -17.393 5.594 27.292 1.00 90.62 67 ILE A N 1
ATOM 494 C CA . ILE A 1 67 ? -16.745 4.652 28.219 1.00 90.62 67 ILE A CA 1
ATOM 495 C C . ILE A 1 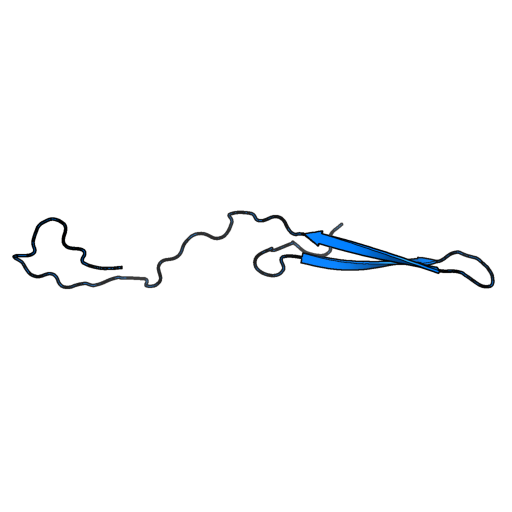67 ? -15.371 4.179 27.730 1.00 90.62 67 ILE A C 1
ATOM 497 O O . ILE A 1 67 ? -14.482 3.973 28.553 1.00 90.62 67 ILE A O 1
ATOM 501 N N . PHE A 1 68 ? -15.185 3.992 26.421 1.00 88.00 68 PHE A N 1
ATOM 502 C CA . PHE A 1 68 ? -14.005 3.309 25.887 1.00 88.00 68 PHE A CA 1
ATOM 503 C C . PHE A 1 68 ? -13.789 3.588 24.390 1.00 88.00 68 PHE A C 1
ATOM 505 O O . PHE A 1 68 ? -14.770 3.796 23.677 1.00 88.00 68 PHE A O 1
ATOM 512 N N . THR A 1 69 ? -12.528 3.585 23.937 1.00 78.88 69 THR A N 1
ATOM 513 C CA . THR A 1 69 ? -12.091 3.697 22.530 1.00 78.88 69 THR A CA 1
ATOM 514 C C . THR A 1 69 ? -11.124 2.573 22.207 1.00 78.88 69 THR A C 1
ATOM 516 O O . THR A 1 69 ? -10.218 2.347 23.038 1.00 78.88 69 THR A O 1
#

Organism: Macaca mulatta (NCBI:txid9544)

pLDDT: mean 93.63, std 5.89, range [54.56, 97.75]

Solvent-accessible surface area (backbone atoms only — not comparable to full-atom values): 5134 Å² total; per-residue (Å²): 134,78,97,65,88,89,49,44,92,82,49,47,63,49,82,43,77,49,75,50,71,57,91,52,89,81,58,53,70,52,75,47,82,45,82,45,75,49,76,85,71,98,78,79,77,89,74,74,96,56,99,72,89,86,84,89,77,67,93,86,65,62,90,88,69,86,86,84,134